Protein AF-A0A7X8UNY4-F1 (afdb_monomer_lite)

Structure (mmCIF, N/CA/C/O backbone):
data_AF-A0A7X8UNY4-F1
#
_entry.id   AF-A0A7X8UNY4-F1
#
loop_
_atom_site.group_PDB
_atom_site.id
_atom_site.type_symbol
_atom_site.label_atom_id
_atom_site.label_alt_id
_atom_site.label_comp_id
_atom_site.label_asym_id
_atom_site.label_entity_id
_atom_site.label_seq_id
_atom_site.pdbx_PDB_ins_code
_atom_site.Cartn_x
_atom_site.Cartn_y
_atom_site.Cartn_z
_atom_site.occupancy
_atom_site.B_iso_or_equiv
_atom_site.auth_seq_id
_atom_site.auth_comp_id
_atom_site.auth_asym_id
_atom_site.auth_atom_id
_atom_site.pdbx_PDB_model_num
ATOM 1 N N . MET A 1 1 ? -18.952 14.423 19.999 1.00 34.00 1 MET A N 1
ATOM 2 C CA . MET A 1 1 ? -18.372 15.347 19.002 1.00 34.00 1 MET A CA 1
ATOM 3 C C . MET A 1 1 ? -18.057 14.540 17.750 1.00 34.00 1 MET A C 1
ATOM 5 O O . MET A 1 1 ? -17.142 13.732 17.778 1.00 34.00 1 MET A O 1
ATOM 9 N N . LYS A 1 2 ? -18.900 14.642 16.714 1.00 35.03 2 LYS A N 1
ATOM 10 C CA . LYS A 1 2 ? -18.724 13.950 15.428 1.00 35.03 2 LYS A CA 1
ATOM 11 C C . LYS A 1 2 ? -18.014 14.910 14.476 1.00 35.03 2 LYS A C 1
ATOM 13 O O . LYS A 1 2 ? -18.602 15.923 14.111 1.00 35.03 2 LYS A O 1
ATOM 18 N N . ALA A 1 3 ? -16.780 14.604 14.092 1.00 35.72 3 ALA A N 1
ATOM 19 C CA . ALA A 1 3 ? -16.142 15.282 12.973 1.00 35.72 3 ALA A CA 1
ATOM 20 C C . ALA A 1 3 ? -16.663 14.644 11.681 1.00 35.72 3 ALA A C 1
ATOM 22 O O . ALA A 1 3 ? -16.265 13.547 11.295 1.00 35.72 3 ALA A O 1
ATOM 23 N N . ALA A 1 4 ? -17.638 15.316 11.078 1.00 43.38 4 ALA A N 1
ATOM 24 C CA . ALA A 1 4 ? -18.032 15.102 9.701 1.00 43.38 4 ALA A CA 1
ATOM 25 C C . ALA A 1 4 ? -16.934 15.677 8.797 1.00 43.38 4 ALA A C 1
ATOM 27 O O . ALA A 1 4 ? -16.680 16.878 8.845 1.00 43.38 4 ALA A O 1
ATOM 28 N N . THR A 1 5 ? -16.327 14.844 7.954 1.00 45.41 5 THR A N 1
ATOM 29 C CA . THR A 1 5 ? -15.489 15.314 6.846 1.00 45.41 5 THR A CA 1
ATOM 30 C C . THR A 1 5 ? -16.083 14.792 5.549 1.00 45.41 5 THR A C 1
ATOM 32 O O . THR A 1 5 ? -15.858 13.660 5.142 1.00 45.41 5 THR A O 1
ATOM 35 N N . VAL A 1 6 ? -16.947 15.644 5.001 1.00 50.53 6 VAL A N 1
ATOM 36 C CA . VAL A 1 6 ? -17.299 15.848 3.591 1.00 50.53 6 VAL A CA 1
ATOM 37 C C . VAL A 1 6 ? -16.745 14.803 2.612 1.00 50.53 6 VAL A C 1
ATOM 39 O O . VAL A 1 6 ? -15.632 14.905 2.105 1.00 50.53 6 VAL A O 1
ATOM 42 N N . ASP A 1 7 ? -17.621 13.861 2.271 1.00 46.41 7 ASP A N 1
ATOM 43 C CA . ASP A 1 7 ? -17.689 13.217 0.963 1.00 46.41 7 ASP A CA 1
ATOM 44 C C . ASP A 1 7 ? -18.103 14.279 -0.074 1.00 46.41 7 ASP A C 1
ATOM 46 O O . ASP A 1 7 ? -19.260 14.710 -0.108 1.00 46.41 7 ASP A O 1
ATOM 50 N N . ARG A 1 8 ? -17.151 14.795 -0.867 1.00 40.44 8 ARG A N 1
ATOM 51 C CA . ARG A 1 8 ? -17.467 15.564 -2.083 1.00 40.44 8 ARG A CA 1
ATOM 52 C C . ARG A 1 8 ? -16.294 15.632 -3.065 1.00 40.44 8 ARG A C 1
ATOM 54 O O . ARG A 1 8 ? -15.483 16.548 -3.020 1.00 40.44 8 ARG A O 1
ATOM 61 N N . GLY A 1 9 ? -16.315 14.717 -4.034 1.00 35.09 9 GLY A N 1
ATOM 62 C CA . GLY A 1 9 ? -15.806 14.974 -5.383 1.00 35.09 9 GLY A CA 1
ATOM 63 C C . GLY A 1 9 ? -14.532 14.235 -5.786 1.00 35.09 9 GLY A C 1
ATOM 64 O O . GLY A 1 9 ? -13.453 14.801 -5.735 1.00 35.09 9 GLY A O 1
ATOM 65 N N . SER A 1 10 ? -14.676 13.025 -6.334 1.00 41.47 10 SER A N 1
ATOM 66 C CA . SER A 1 10 ? -14.385 12.813 -7.762 1.00 41.47 10 SER A CA 1
ATOM 67 C C . SER A 1 10 ? -14.913 11.448 -8.215 1.00 41.47 10 SER A C 1
ATOM 69 O O . SER A 1 10 ? -14.268 10.411 -8.084 1.00 41.47 10 SER A O 1
ATOM 71 N N . LYS A 1 11 ? -16.134 11.451 -8.760 1.00 46.78 11 LYS A N 1
ATOM 72 C CA . LYS A 1 11 ? -16.543 10.462 -9.766 1.00 46.78 11 LYS A CA 1
ATOM 73 C C . LYS A 1 11 ? -15.589 10.623 -10.959 1.00 46.78 11 LYS A C 1
ATOM 75 O O . LYS A 1 11 ? -15.366 11.766 -11.355 1.00 46.78 11 LYS A O 1
ATOM 80 N N . ARG A 1 12 ? -15.188 9.498 -11.572 1.00 44.34 12 ARG A N 1
ATOM 81 C CA . ARG A 1 12 ? -14.216 9.295 -12.681 1.00 44.34 12 ARG A CA 1
ATOM 82 C C . ARG A 1 12 ? -12.860 8.882 -12.098 1.00 44.34 12 ARG A C 1
ATOM 84 O O . ARG A 1 12 ? -12.177 9.682 -11.486 1.00 44.34 12 ARG A O 1
ATOM 91 N N . GLU A 1 13 ? -12.455 7.624 -12.149 1.00 43.44 13 GLU A N 1
ATOM 92 C CA . GLU A 1 13 ? -12.389 6.775 -13.330 1.00 43.44 13 GLU A CA 1
ATOM 93 C C . GLU A 1 13 ? -12.349 5.316 -12.853 1.00 43.44 13 GLU A C 1
ATOM 95 O O . GLU A 1 13 ? -11.326 4.827 -12.385 1.00 43.44 13 GLU A O 1
ATOM 100 N N . THR A 1 14 ? -13.458 4.583 -12.980 1.00 46.00 14 THR A N 1
ATOM 101 C CA . THR A 1 14 ? -13.409 3.115 -13.088 1.00 46.00 14 THR A CA 1
ATOM 102 C C . THR A 1 14 ? -12.911 2.764 -14.487 1.00 46.00 14 THR A C 1
ATOM 104 O O . THR A 1 14 ? -13.597 2.121 -15.276 1.00 46.00 14 THR A O 1
ATOM 107 N N . GLY A 1 15 ? -11.730 3.266 -14.832 1.00 40.22 15 GLY A N 1
ATOM 108 C CA . GLY A 1 15 ? -10.962 2.779 -15.954 1.00 40.22 15 GLY A CA 1
ATOM 109 C C . GLY A 1 15 ? -10.289 1.524 -15.450 1.00 40.22 15 GLY A C 1
ATOM 110 O O . GLY A 1 15 ? -9.456 1.581 -14.547 1.00 40.22 15 GLY A O 1
ATOM 111 N N . ARG A 1 16 ? -10.681 0.379 -15.998 1.00 43.75 16 ARG A N 1
ATOM 112 C CA . ARG A 1 16 ? -9.884 -0.843 -15.958 1.00 43.75 16 ARG A CA 1
ATOM 113 C C . ARG A 1 16 ? -8.564 -0.535 -16.675 1.00 43.75 16 ARG A C 1
ATOM 115 O O . ARG A 1 16 ? -8.392 -0.844 -17.844 1.00 43.75 16 ARG A O 1
ATOM 122 N N . LEU A 1 17 ? -7.677 0.181 -15.997 1.00 42.72 17 LEU A N 1
ATOM 123 C CA . LEU A 1 17 ? -6.308 0.376 -16.414 1.00 42.72 17 LEU A CA 1
ATOM 124 C C . LEU A 1 17 ? -5.599 -0.872 -15.934 1.00 42.72 17 LEU A C 1
ATOM 126 O O . LEU A 1 17 ? -5.410 -1.054 -14.728 1.00 42.72 17 LEU A O 1
ATOM 130 N N . GLU A 1 18 ? -5.278 -1.731 -16.891 1.00 47.84 18 GLU A N 1
ATOM 131 C CA . GLU A 1 18 ? -4.339 -2.845 -16.802 1.00 47.84 18 GLU A CA 1
ATOM 132 C C . GLU A 1 18 ? -3.006 -2.299 -16.257 1.00 47.84 18 GLU A C 1
ATOM 134 O O . GLU A 1 18 ? -2.065 -2.009 -16.992 1.00 47.84 18 GLU A O 1
ATOM 139 N N . THR A 1 19 ? -2.952 -1.998 -14.959 1.00 52.41 19 THR A N 1
ATOM 140 C CA . THR A 1 19 ? -1.801 -1.334 -14.368 1.00 52.41 19 THR A CA 1
ATOM 141 C C . THR A 1 19 ? -0.884 -2.427 -13.870 1.00 52.41 19 THR A C 1
ATOM 143 O O . THR A 1 19 ? -1.199 -3.090 -12.888 1.00 52.41 19 THR A O 1
ATOM 146 N N . SER A 1 20 ? 0.276 -2.563 -14.508 1.00 66.50 20 SER A N 1
ATOM 147 C CA . SER A 1 20 ? 1.339 -3.497 -14.119 1.00 66.50 20 SER A CA 1
ATOM 148 C C . SER A 1 20 ? 1.812 -3.346 -12.661 1.00 66.50 20 SER A C 1
ATOM 150 O O . SER A 1 20 ? 2.572 -4.185 -12.190 1.00 66.50 20 SER A O 1
ATOM 152 N N . ASN A 1 21 ? 1.401 -2.292 -11.937 1.00 83.12 21 ASN A N 1
ATOM 153 C CA . ASN A 1 21 ? 1.780 -2.092 -10.544 1.00 83.12 21 ASN A CA 1
ATOM 154 C C . ASN A 1 21 ? 0.753 -2.723 -9.57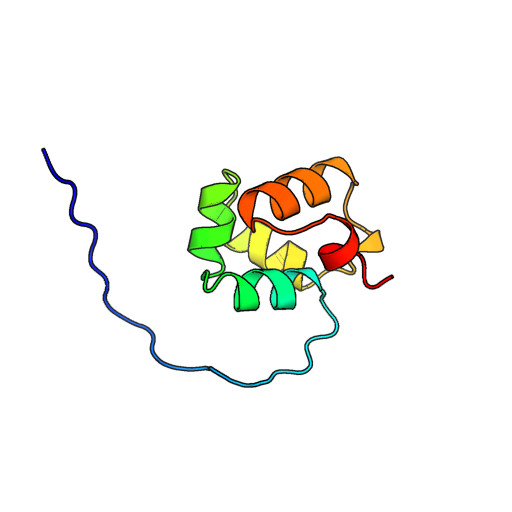4 1.00 83.12 21 ASN A C 1
ATOM 156 O O . ASN A 1 21 ? -0.346 -2.174 -9.402 1.00 83.12 21 ASN A O 1
ATOM 160 N N . PRO A 1 22 ? 1.117 -3.811 -8.871 1.00 88.12 22 PRO A N 1
ATOM 161 C CA . PRO A 1 22 ? 0.237 -4.498 -7.923 1.00 88.12 22 PRO A CA 1
ATOM 162 C C . PRO A 1 22 ? -0.223 -3.614 -6.748 1.00 88.12 22 PRO A C 1
ATOM 164 O O . PRO A 1 22 ? -1.333 -3.789 -6.246 1.00 88.12 22 PRO A O 1
ATOM 167 N N . ILE A 1 23 ? 0.551 -2.596 -6.350 1.00 89.75 23 ILE A N 1
ATOM 168 C CA . ILE A 1 23 ? 0.164 -1.656 -5.282 1.00 89.75 23 ILE A CA 1
ATOM 169 C C . ILE A 1 23 ? -1.032 -0.800 -5.711 1.00 89.75 23 ILE A C 1
ATOM 171 O O . ILE A 1 23 ? -1.967 -0.602 -4.930 1.00 89.75 23 ILE A O 1
ATOM 175 N N . ARG A 1 24 ? -1.045 -0.322 -6.965 1.00 90.50 24 ARG A N 1
ATOM 176 C CA . ARG A 1 24 ? -2.183 0.446 -7.490 1.00 90.50 24 ARG A CA 1
ATOM 177 C C . ARG A 1 24 ? -3.434 -0.428 -7.553 1.00 90.50 24 ARG A C 1
ATOM 179 O O . ARG A 1 24 ? -4.507 0.026 -7.157 1.00 90.50 24 ARG A O 1
ATOM 186 N N . ALA A 1 25 ? -3.291 -1.665 -8.027 1.00 88.94 25 ALA A N 1
ATOM 187 C CA . ALA A 1 25 ? -4.397 -2.613 -8.115 1.00 88.94 25 ALA A CA 1
ATOM 188 C C . ALA A 1 25 ? -4.986 -2.926 -6.729 1.00 88.94 25 ALA A C 1
ATOM 190 O O . ALA A 1 25 ? -6.201 -2.846 -6.543 1.00 88.94 25 ALA A O 1
ATOM 191 N N . ALA A 1 26 ? -4.134 -3.196 -5.735 1.00 91.69 26 ALA A N 1
ATOM 192 C CA . ALA A 1 26 ? -4.560 -3.439 -4.360 1.00 91.69 26 ALA A CA 1
ATOM 193 C C . ALA A 1 26 ? -5.285 -2.227 -3.755 1.00 91.69 26 ALA A C 1
ATOM 195 O O . ALA A 1 26 ? -6.349 -2.385 -3.158 1.00 91.69 26 ALA A O 1
ATOM 196 N N . ARG A 1 27 ? -4.774 -1.006 -3.971 1.00 93.38 27 ARG A N 1
ATOM 197 C CA . ARG A 1 27 ? -5.448 0.218 -3.517 1.00 93.38 27 ARG A CA 1
ATOM 198 C C . ARG A 1 27 ? -6.819 0.392 -4.170 1.00 93.38 27 ARG A C 1
ATOM 200 O O . ARG A 1 27 ? -7.785 0.709 -3.480 1.00 93.38 27 ARG A O 1
ATOM 207 N N . ALA A 1 28 ? -6.907 0.198 -5.486 1.00 90.31 28 ALA A N 1
ATOM 208 C CA . ALA A 1 28 ? -8.166 0.312 -6.217 1.00 90.31 28 ALA A CA 1
ATOM 209 C C . ALA A 1 28 ? -9.197 -0.712 -5.716 1.00 90.31 28 ALA A C 1
ATOM 211 O O . ALA A 1 28 ? -10.358 -0.363 -5.518 1.00 90.31 28 ALA A O 1
ATOM 212 N N . LYS A 1 29 ? -8.761 -1.944 -5.423 1.00 89.19 29 LYS A N 1
ATOM 213 C CA . LYS A 1 29 ? -9.600 -2.988 -4.816 1.00 89.19 29 LYS A CA 1
ATOM 214 C C . LYS A 1 29 ? -10.083 -2.618 -3.409 1.00 89.19 29 LYS A C 1
ATOM 216 O O . LYS A 1 29 ? -11.204 -2.961 -3.052 1.00 89.19 29 LYS A O 1
ATOM 221 N N . ALA A 1 30 ? -9.266 -1.900 -2.639 1.00 89.69 30 ALA A N 1
ATOM 222 C CA . ALA A 1 30 ? -9.642 -1.362 -1.332 1.00 89.69 30 ALA A CA 1
ATOM 223 C C . ALA A 1 30 ? -10.554 -0.117 -1.415 1.00 89.69 30 ALA A C 1
ATOM 225 O O . ALA A 1 30 ? -11.009 0.370 -0.385 1.00 89.69 30 ALA A O 1
ATOM 226 N N . GLY A 1 31 ? -10.820 0.419 -2.615 1.00 91.75 31 GLY A N 1
ATOM 227 C CA . GLY A 1 31 ? -11.674 1.596 -2.804 1.00 91.75 31 GLY A CA 1
ATOM 228 C C . GLY A 1 31 ? -11.066 2.908 -2.299 1.00 91.75 31 GLY A C 1
ATOM 229 O O . GLY A 1 31 ? -11.796 3.871 -2.084 1.00 91.75 31 GLY A O 1
ATOM 230 N N . LEU A 1 32 ? -9.744 2.960 -2.100 1.00 91.69 32 LEU A N 1
ATOM 231 C CA . LEU A 1 32 ? -9.060 4.119 -1.520 1.00 91.69 32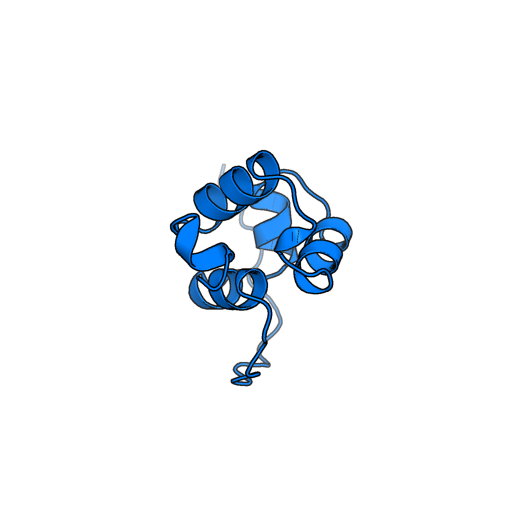 LEU A CA 1
ATOM 232 C C . LEU A 1 32 ? -8.491 5.048 -2.597 1.00 91.69 32 LEU A C 1
ATOM 234 O O . LEU A 1 32 ? -7.921 4.600 -3.598 1.00 91.69 32 LEU A O 1
ATOM 238 N N . THR A 1 33 ? -8.544 6.358 -2.362 1.00 92.56 33 THR A N 1
ATOM 239 C CA . THR A 1 33 ? -7.724 7.326 -3.105 1.00 92.56 33 THR A CA 1
ATOM 240 C C . THR A 1 33 ? -6.253 7.222 -2.681 1.00 92.56 33 THR A C 1
ATOM 242 O O . THR A 1 33 ? -5.928 6.652 -1.638 1.00 92.56 33 THR A O 1
ATOM 245 N N . GLN A 1 34 ? -5.329 7.770 -3.481 1.00 92.81 34 GLN A N 1
ATOM 246 C CA . GLN A 1 34 ? -3.910 7.822 -3.093 1.00 92.81 34 GLN A CA 1
ATOM 247 C C . GLN A 1 34 ? -3.703 8.589 -1.783 1.00 92.81 34 GLN A C 1
ATOM 249 O O . GLN A 1 34 ? -2.849 8.219 -0.986 1.00 92.81 34 GLN A O 1
ATOM 254 N N . GLU A 1 35 ? -4.487 9.643 -1.554 1.00 92.44 35 GLU A N 1
ATOM 255 C CA . GLU A 1 35 ? -4.422 10.433 -0.327 1.00 92.44 35 GLU A CA 1
ATOM 256 C C . GLU A 1 35 ? -4.889 9.623 0.887 1.00 92.44 35 GLU A C 1
ATOM 258 O O . GLU A 1 35 ? -4.164 9.543 1.875 1.00 92.44 35 GLU A O 1
ATOM 263 N N . GLN A 1 36 ? -6.041 8.952 0.794 1.00 92.81 36 GLN A N 1
ATOM 264 C CA . GLN A 1 36 ? -6.558 8.102 1.873 1.00 92.81 36 GLN A CA 1
ATOM 265 C C . GLN A 1 36 ? -5.586 6.967 2.213 1.00 92.81 36 GLN A C 1
ATOM 267 O O . GLN A 1 36 ? -5.305 6.697 3.382 1.00 92.81 36 GLN A O 1
ATOM 272 N N . ALA A 1 37 ? -5.020 6.331 1.187 1.00 92.69 37 ALA A N 1
ATOM 273 C CA . ALA A 1 37 ? -4.045 5.271 1.374 1.00 92.69 37 ALA A CA 1
ATOM 274 C C . ALA A 1 37 ? -2.740 5.805 1.995 1.00 92.69 37 ALA A C 1
ATOM 276 O O . ALA A 1 37 ? -2.210 5.199 2.923 1.00 92.69 37 ALA A O 1
ATOM 277 N N . ALA A 1 38 ? -2.264 6.982 1.582 1.00 93.69 38 ALA A N 1
ATOM 278 C CA . ALA A 1 38 ? -1.109 7.629 2.199 1.00 93.69 38 ALA A CA 1
ATOM 279 C C . ALA A 1 38 ? -1.352 7.974 3.678 1.00 93.69 38 ALA A C 1
ATOM 281 O O . ALA A 1 38 ? -0.519 7.653 4.527 1.00 93.69 38 ALA A O 1
ATOM 282 N N . GLN A 1 39 ? -2.511 8.551 4.000 1.00 94.38 39 GLN A N 1
ATOM 283 C CA . GLN A 1 39 ? -2.895 8.894 5.371 1.00 94.38 39 GLN A CA 1
ATOM 284 C C . GLN A 1 39 ? -2.938 7.657 6.276 1.00 94.38 39 GLN A C 1
ATOM 286 O O . GLN A 1 39 ? -2.438 7.709 7.398 1.00 94.38 39 GLN A O 1
ATOM 291 N N . SER A 1 40 ? -3.435 6.523 5.771 1.00 92.75 40 SER A N 1
ATOM 292 C CA . SER A 1 40 ? -3.520 5.270 6.537 1.00 92.75 40 SER A CA 1
ATOM 293 C C . SER A 1 40 ? -2.162 4.698 6.980 1.00 92.75 40 SER A C 1
ATOM 295 O O . SER A 1 40 ? -2.094 3.957 7.957 1.00 92.75 40 SER A O 1
ATOM 297 N N . VAL A 1 41 ? -1.069 5.075 6.304 1.00 92.12 41 VAL A N 1
ATOM 298 C CA . VAL A 1 41 ? 0.310 4.675 6.648 1.00 92.12 41 VAL A CA 1
ATOM 299 C C . VAL A 1 41 ? 1.166 5.835 7.168 1.00 92.12 41 VAL A C 1
ATOM 301 O O . VAL A 1 41 ? 2.370 5.663 7.371 1.00 92.12 41 VAL A O 1
ATOM 304 N N . GLY A 1 42 ? 0.568 7.012 7.385 1.00 93.25 42 GLY A N 1
ATOM 305 C CA . GLY A 1 42 ? 1.270 8.211 7.849 1.00 93.25 42 GLY A CA 1
ATOM 306 C C . GLY A 1 42 ? 2.248 8.793 6.822 1.00 93.25 42 GLY A C 1
ATOM 307 O O . GLY A 1 42 ? 3.294 9.321 7.197 1.00 93.25 42 GLY A O 1
ATOM 308 N N . TRP A 1 43 ? 1.953 8.663 5.527 1.00 94.44 43 TRP A N 1
ATOM 309 C CA . TRP A 1 43 ? 2.763 9.197 4.427 1.00 94.44 43 TRP A CA 1
ATOM 310 C C . TRP A 1 43 ? 2.055 10.326 3.681 1.00 94.44 43 TRP A C 1
ATOM 312 O O . TRP A 1 43 ? 0.851 10.536 3.802 1.00 94.44 43 TRP A O 1
ATOM 322 N N . THR A 1 44 ? 2.823 11.050 2.868 1.00 94.12 44 THR A N 1
ATOM 323 C CA . THR A 1 44 ? 2.279 12.059 1.957 1.00 94.12 44 THR A CA 1
ATOM 324 C C . THR A 1 44 ? 1.690 11.404 0.708 1.00 94.12 44 THR A C 1
ATOM 326 O O . THR A 1 44 ? 2.163 10.356 0.254 1.00 94.12 44 THR A O 1
ATOM 329 N N . GLN A 1 45 ? 0.700 12.053 0.088 1.00 92.44 45 GLN A N 1
ATOM 330 C CA . GLN A 1 45 ? 0.156 11.613 -1.202 1.00 92.44 45 GLN A CA 1
ATOM 331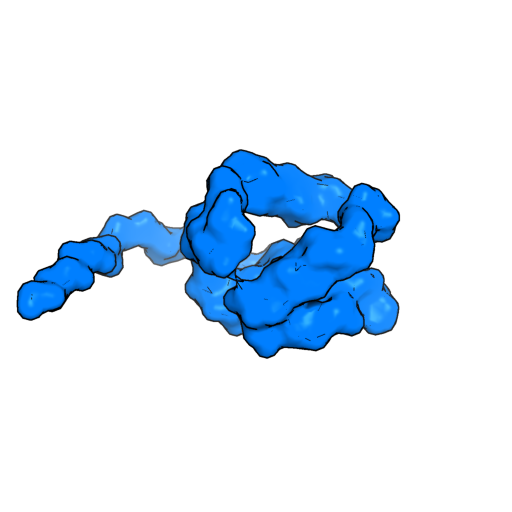 C C . GLN A 1 45 ? 1.261 11.495 -2.271 1.00 92.44 45 GLN A C 1
ATOM 333 O O . GLN A 1 45 ? 1.264 10.548 -3.054 1.00 92.44 45 GLN A O 1
ATOM 338 N N . ALA A 1 46 ? 2.243 12.407 -2.278 1.00 89.56 46 ALA A N 1
ATOM 339 C CA . ALA A 1 46 ? 3.382 12.360 -3.196 1.00 89.56 46 ALA A CA 1
ATOM 340 C C . ALA A 1 46 ? 4.252 11.107 -2.991 1.00 89.56 46 ALA A C 1
ATOM 342 O O . ALA A 1 46 ? 4.617 10.446 -3.966 1.00 89.56 46 ALA A O 1
ATOM 343 N N . ALA A 1 47 ? 4.526 10.732 -1.735 1.00 90.25 47 ALA A N 1
ATOM 344 C CA . ALA A 1 47 ? 5.242 9.499 -1.417 1.00 90.25 47 ALA A CA 1
ATOM 345 C C . ALA A 1 47 ? 4.460 8.258 -1.876 1.00 90.25 47 ALA A C 1
ATOM 347 O O . ALA A 1 47 ? 5.062 7.309 -2.378 1.00 90.25 47 ALA A O 1
ATOM 348 N N . TRP A 1 48 ? 3.128 8.275 -1.774 1.00 92.44 48 TRP A N 1
ATOM 349 C CA . TRP A 1 48 ? 2.285 7.202 -2.303 1.00 92.44 48 TRP A CA 1
ATOM 350 C C . TRP A 1 48 ? 2.309 7.132 -3.833 1.00 92.44 48 TRP A C 1
ATOM 352 O O . TRP A 1 48 ? 2.498 6.065 -4.414 1.00 92.44 48 TRP A O 1
ATOM 362 N N . ALA A 1 49 ? 2.185 8.274 -4.508 1.00 90.38 49 ALA A N 1
ATOM 363 C CA . ALA A 1 49 ? 2.250 8.342 -5.963 1.00 90.38 49 ALA A CA 1
ATOM 364 C C . ALA A 1 49 ? 3.610 7.877 -6.512 1.00 90.38 49 ALA A C 1
ATOM 366 O O . ALA A 1 49 ? 3.670 7.381 -7.637 1.00 90.38 49 ALA A O 1
ATOM 367 N N . GLN A 1 50 ? 4.692 8.025 -5.742 1.00 87.94 50 GLN A N 1
ATOM 368 C CA . GLN A 1 50 ? 6.000 7.464 -6.078 1.00 87.94 50 GLN A CA 1
ATOM 369 C C . GLN A 1 50 ? 6.004 5.930 -5.974 1.00 87.94 50 GLN A C 1
ATOM 371 O O . GLN A 1 50 ? 6.539 5.270 -6.862 1.00 87.94 50 GLN A O 1
ATOM 376 N N . LEU A 1 51 ? 5.369 5.347 -4.947 1.00 87.50 51 LEU A N 1
ATOM 377 C CA . LEU A 1 51 ? 5.252 3.885 -4.809 1.00 87.50 51 LEU A CA 1
ATOM 378 C C . LEU A 1 51 ? 4.569 3.250 -6.021 1.00 87.50 51 LEU A C 1
ATOM 380 O O . LEU A 1 51 ? 5.015 2.210 -6.491 1.00 87.50 51 LEU A O 1
ATOM 384 N N . GLU A 1 52 ? 3.520 3.893 -6.537 1.00 88.31 52 GLU A N 1
ATOM 385 C CA . GLU A 1 52 ? 2.779 3.405 -7.707 1.00 88.31 52 GLU A CA 1
ATOM 386 C C . GLU A 1 52 ? 3.524 3.584 -9.038 1.00 88.31 52 GLU A C 1
ATOM 388 O O . GLU A 1 52 ? 3.136 2.984 -10.040 1.00 88.31 52 GLU A O 1
ATOM 393 N N . ARG A 1 53 ? 4.571 4.415 -9.070 1.00 85.25 53 ARG A N 1
ATOM 394 C CA . ARG A 1 53 ? 5.405 4.650 -10.260 1.00 85.25 53 ARG A CA 1
ATOM 395 C C . ARG A 1 53 ? 6.656 3.779 -10.300 1.00 85.25 53 ARG A C 1
ATOM 397 O O . ARG A 1 53 ? 7.181 3.543 -11.379 1.00 85.25 53 ARG A O 1
ATOM 404 N N . MET A 1 54 ? 7.150 3.351 -9.143 1.00 79.19 54 MET A N 1
ATOM 405 C CA . MET A 1 54 ? 8.342 2.514 -9.035 1.00 79.19 54 MET A CA 1
ATOM 406 C C . MET A 1 54 ? 7.983 1.03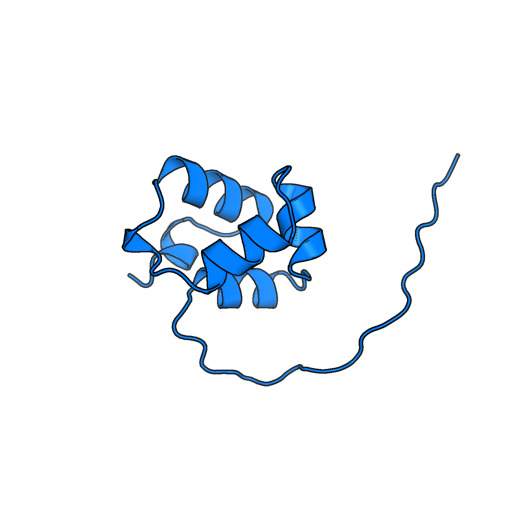0 -9.126 1.00 79.19 54 MET A C 1
ATOM 408 O O . MET A 1 54 ? 6.951 0.616 -8.595 1.00 79.19 54 MET A O 1
ATOM 412 N N . ASP A 1 55 ? 8.878 0.234 -9.714 1.00 73.12 55 ASP A N 1
ATOM 413 C CA . ASP A 1 55 ? 8.838 -1.225 -9.592 1.00 73.12 55 ASP A CA 1
ATOM 414 C C . ASP A 1 55 ? 8.788 -1.651 -8.127 1.00 73.12 55 ASP A C 1
ATOM 416 O O . ASP A 1 55 ? 9.524 -1.124 -7.282 1.00 73.12 55 ASP A O 1
ATOM 420 N N . VAL A 1 56 ? 7.931 -2.632 -7.837 1.00 67.75 56 VAL A N 1
ATOM 421 C CA . VAL A 1 56 ? 7.730 -3.134 -6.475 1.00 67.75 56 VAL A CA 1
ATOM 422 C C . VAL A 1 56 ? 9.030 -3.676 -5.871 1.00 67.75 56 VAL A C 1
ATOM 424 O O . VAL A 1 56 ? 9.292 -3.448 -4.690 1.00 67.75 56 VAL A O 1
ATOM 427 N N . ASP A 1 57 ? 9.888 -4.293 -6.687 1.00 68.19 57 ASP A N 1
ATOM 428 C CA . ASP A 1 57 ? 11.171 -4.869 -6.270 1.00 68.19 57 ASP A CA 1
ATOM 429 C C . ASP A 1 57 ? 12.168 -3.834 -5.724 1.00 68.19 57 ASP A C 1
ATOM 431 O O . ASP A 1 57 ? 13.140 -4.196 -5.063 1.00 68.19 57 ASP A O 1
ATOM 435 N N . ARG A 1 58 ? 11.932 -2.533 -5.946 1.00 70.94 58 ARG A N 1
ATOM 436 C CA . ARG A 1 58 ? 12.759 -1.456 -5.376 1.00 70.94 58 ARG A CA 1
ATOM 437 C C . ARG A 1 58 ? 12.304 -1.009 -3.983 1.00 70.94 58 ARG A C 1
ATOM 439 O O . ARG A 1 58 ? 12.984 -0.188 -3.366 1.00 70.94 58 ARG A O 1
ATOM 446 N N . HIS A 1 59 ? 11.183 -1.518 -3.466 1.00 78.19 59 HIS A N 1
ATOM 447 C CA . HIS A 1 59 ? 10.696 -1.187 -2.124 1.00 78.19 59 HIS A CA 1
ATOM 448 C C . HIS A 1 59 ? 11.192 -2.186 -1.085 1.00 78.19 59 HIS A C 1
ATOM 450 O O . HIS A 1 59 ? 11.170 -3.398 -1.281 1.00 78.19 59 HIS A O 1
ATOM 456 N N . SER A 1 60 ? 11.570 -1.686 0.091 1.00 85.19 60 SER A N 1
ATOM 457 C CA . SER A 1 60 ? 11.910 -2.568 1.206 1.00 85.19 60 SER A CA 1
ATOM 458 C C . SER A 1 60 ? 10.689 -3.364 1.686 1.00 85.19 60 SER A C 1
ATOM 460 O O . SER A 1 60 ? 9.569 -2.847 1.761 1.00 85.19 60 SER A O 1
ATOM 462 N N . LEU A 1 61 ? 10.913 -4.612 2.115 1.00 84.69 61 LEU A N 1
ATOM 463 C CA . LEU A 1 61 ? 9.857 -5.482 2.654 1.00 84.69 61 LEU A CA 1
ATOM 464 C C . LEU A 1 61 ? 9.097 -4.846 3.830 1.00 84.69 61 LEU A C 1
ATOM 466 O O . LEU A 1 61 ? 7.910 -5.104 4.020 1.00 84.69 61 LEU A O 1
ATOM 470 N N . GLY A 1 62 ? 9.764 -4.008 4.630 1.00 87.81 62 GLY A N 1
ATOM 471 C CA . GLY A 1 62 ? 9.128 -3.273 5.725 1.00 87.81 62 GLY A CA 1
ATOM 472 C C . GLY A 1 62 ? 8.081 -2.263 5.239 1.00 87.81 62 GLY A C 1
ATOM 473 O O . GLY A 1 62 ? 7.021 -2.143 5.851 1.00 87.81 62 GLY A O 1
ATOM 474 N N . ARG A 1 63 ? 8.336 -1.574 4.117 1.00 89.06 63 ARG A N 1
ATOM 475 C CA . ARG A 1 63 ? 7.365 -0.658 3.495 1.00 89.06 63 ARG A CA 1
ATOM 476 C C . ARG A 1 63 ? 6.181 -1.426 2.923 1.00 89.06 63 ARG A C 1
ATOM 478 O O . ARG A 1 63 ? 5.044 -1.054 3.194 1.00 89.06 63 ARG A O 1
ATOM 485 N N . LEU A 1 64 ? 6.443 -2.520 2.209 1.00 90.56 64 LEU A N 1
ATOM 486 C CA . LEU A 1 64 ? 5.389 -3.348 1.620 1.00 90.56 64 LEU A CA 1
ATOM 487 C C . LEU A 1 64 ? 4.468 -3.960 2.684 1.00 90.56 64 LEU A C 1
ATOM 489 O O . LEU A 1 64 ? 3.256 -3.965 2.503 1.00 90.56 64 LEU A O 1
ATOM 493 N N . ARG A 1 65 ? 5.002 -4.389 3.836 1.00 91.50 65 ARG A N 1
ATOM 494 C CA . ARG A 1 65 ? 4.174 -4.870 4.958 1.00 91.50 65 ARG A CA 1
ATOM 495 C C . ARG A 1 65 ? 3.242 -3.797 5.519 1.00 91.50 65 ARG A C 1
ATOM 497 O O . ARG A 1 65 ? 2.080 -4.095 5.773 1.00 91.50 65 ARG A O 1
ATOM 504 N N . LYS A 1 66 ? 3.728 -2.562 5.696 1.00 92.44 66 LYS A N 1
ATOM 505 C CA . LYS A 1 66 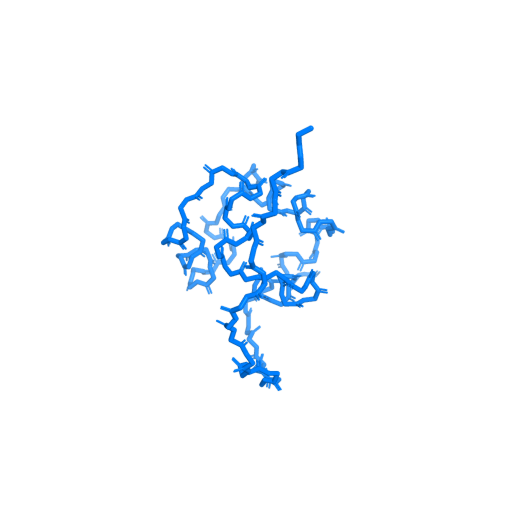? 2.889 -1.441 6.161 1.00 92.44 66 LYS A CA 1
ATOM 506 C C . LYS A 1 66 ? 1.754 -1.151 5.181 1.00 92.44 66 LYS A C 1
ATOM 508 O O . LYS A 1 66 ? 0.619 -0.976 5.604 1.00 92.44 66 LYS A O 1
ATOM 513 N N . ILE A 1 67 ? 2.063 -1.157 3.885 1.00 92.88 67 ILE A N 1
ATOM 514 C CA . ILE A 1 67 ? 1.076 -0.966 2.817 1.00 92.88 67 ILE A CA 1
ATOM 515 C C . ILE A 1 67 ? 0.045 -2.099 2.833 1.00 92.88 67 ILE A C 1
ATOM 517 O O . ILE A 1 67 ? -1.146 -1.824 2.837 1.00 92.88 67 ILE A O 1
ATOM 521 N N . ALA A 1 68 ? 0.482 -3.359 2.898 1.00 93.12 68 ALA A N 1
ATOM 522 C CA . ALA A 1 68 ? -0.415 -4.515 2.912 1.00 93.12 68 ALA A CA 1
ATOM 523 C C . ALA A 1 68 ? -1.392 -4.467 4.098 1.00 93.12 68 ALA A C 1
ATOM 525 O O . ALA A 1 68 ? -2.595 -4.630 3.916 1.00 93.12 68 ALA A O 1
ATOM 526 N N . ALA A 1 69 ? -0.885 -4.151 5.295 1.00 92.62 69 ALA A N 1
ATOM 527 C CA . ALA A 1 69 ? -1.709 -3.989 6.489 1.00 92.62 69 ALA A CA 1
ATOM 528 C C . ALA A 1 69 ? -2.737 -2.856 6.337 1.00 92.62 69 ALA A C 1
ATOM 530 O O . ALA A 1 69 ? -3.902 -3.035 6.681 1.00 92.62 69 ALA A O 1
ATOM 531 N N . ALA A 1 70 ? -2.325 -1.716 5.782 1.00 91.50 70 ALA A N 1
ATOM 532 C CA . ALA A 1 70 ? -3.202 -0.569 5.578 1.00 91.50 70 ALA A CA 1
ATOM 533 C C . ALA A 1 70 ? -4.265 -0.788 4.491 1.00 91.50 70 ALA A C 1
ATOM 535 O O . ALA A 1 70 ? -5.376 -0.276 4.596 1.00 91.50 70 ALA A O 1
ATOM 536 N N . LEU A 1 71 ? -3.937 -1.569 3.462 1.00 92.25 71 LEU A N 1
ATOM 537 C CA . LEU A 1 71 ? -4.862 -1.941 2.392 1.00 92.25 71 LEU A CA 1
ATOM 538 C C . LEU A 1 71 ? -5.714 -3.174 2.735 1.00 92.25 71 LEU A C 1
ATOM 540 O O . LEU A 1 71 ? -6.580 -3.546 1.945 1.00 92.25 71 LEU A O 1
ATOM 544 N N . GLY A 1 72 ? -5.467 -3.827 3.876 1.00 91.62 72 GLY A N 1
ATOM 545 C CA . GLY A 1 72 ? -6.158 -5.058 4.265 1.00 91.62 72 GLY A CA 1
ATOM 546 C C . GLY A 1 72 ? -5.898 -6.231 3.313 1.00 91.62 72 GLY A C 1
ATOM 547 O O . GLY A 1 72 ? -6.768 -7.082 3.135 1.00 91.62 72 GLY A O 1
ATOM 548 N N . CYS A 1 73 ? -4.728 -6.273 2.672 1.00 90.69 73 CYS A N 1
ATOM 549 C CA . CYS A 1 73 ? -4.341 -7.325 1.733 1.00 90.69 73 CYS A CA 1
ATOM 550 C C . CYS A 1 73 ? -3.095 -8.085 2.206 1.00 90.69 73 CYS A C 1
ATOM 552 O O . CYS A 1 73 ? -2.450 -7.735 3.198 1.00 90.69 73 CYS A O 1
ATOM 554 N N . ARG A 1 74 ? -2.752 -9.169 1.508 1.00 91.06 74 ARG A N 1
ATOM 555 C CA . ARG A 1 74 ? -1.537 -9.938 1.788 1.00 91.06 74 ARG A CA 1
ATOM 556 C C . ARG A 1 74 ? -0.352 -9.313 1.070 1.00 91.06 74 ARG A C 1
ATOM 558 O O . ARG A 1 74 ? -0.485 -8.727 0.003 1.00 91.06 74 ARG A O 1
ATOM 565 N N . LEU A 1 75 ? 0.841 -9.524 1.621 1.00 89.38 75 LEU A N 1
ATOM 566 C CA . LEU A 1 75 ? 2.085 -9.076 0.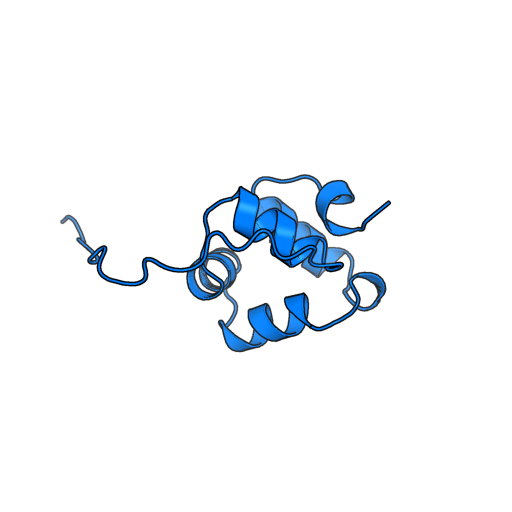992 1.00 89.38 75 LEU A CA 1
ATOM 567 C C . LEU A 1 75 ? 2.253 -9.640 -0.431 1.00 89.38 75 LEU A C 1
ATOM 569 O O . LEU A 1 75 ? 2.724 -8.924 -1.306 1.00 89.38 75 LEU A O 1
ATOM 573 N N . THR A 1 76 ? 1.817 -10.882 -0.666 1.00 87.75 76 THR A N 1
ATOM 574 C CA . THR A 1 76 ? 1.822 -11.531 -1.990 1.00 87.75 76 THR A CA 1
ATOM 575 C C . THR A 1 76 ? 1.015 -10.754 -3.026 1.00 87.75 76 THR A C 1
ATOM 577 O O . THR A 1 76 ? 1.423 -10.660 -4.179 1.00 87.75 76 THR A O 1
ATOM 580 N N . ASP A 1 77 ? -0.081 -10.117 -2.601 1.00 86.38 77 ASP A N 1
ATOM 581 C CA . ASP A 1 77 ? -0.947 -9.326 -3.478 1.00 86.38 77 ASP A CA 1
ATOM 582 C C . ASP A 1 77 ? -0.243 -8.039 -3.962 1.00 86.38 77 ASP A C 1
ATOM 584 O O . ASP A 1 77 ? -0.693 -7.412 -4.917 1.00 86.38 77 ASP A O 1
ATOM 588 N N . LEU A 1 78 ? 0.864 -7.643 -3.315 1.00 86.88 78 LEU A N 1
ATOM 589 C CA . LEU A 1 78 ? 1.669 -6.472 -3.668 1.00 86.88 78 LEU A CA 1
ATOM 590 C C . LEU A 1 78 ? 2.925 -6.807 -4.471 1.00 86.88 78 LEU A C 1
ATOM 592 O O . LEU A 1 78 ? 3.564 -5.880 -4.945 1.00 86.88 78 LEU A O 1
ATOM 596 N N . THR A 1 79 ? 3.315 -8.076 -4.604 1.00 81.44 79 THR A N 1
ATOM 597 C CA . THR A 1 79 ? 4.614 -8.463 -5.188 1.00 81.44 79 THR A CA 1
ATOM 598 C C . THR A 1 79 ? 4.526 -9.069 -6.584 1.00 81.44 79 THR A C 1
ATOM 600 O O . THR A 1 79 ? 5.562 -9.398 -7.146 1.00 81.44 79 THR A O 1
ATOM 603 N N . GLY A 1 80 ? 3.323 -9.214 -7.152 1.00 66.38 80 GLY A N 1
ATOM 604 C CA . GLY A 1 80 ? 3.136 -9.709 -8.524 1.00 66.38 80 GLY A CA 1
ATOM 605 C C . GLY A 1 80 ? 3.674 -11.125 -8.780 1.00 66.38 80 GLY A C 1
ATOM 606 O O . GLY A 1 80 ? 3.927 -11.467 -9.931 1.00 66.38 80 GLY A O 1
ATOM 607 N N . LYS A 1 81 ? 3.876 -11.917 -7.719 1.00 57.31 81 LYS A N 1
ATOM 608 C CA . LYS A 1 81 ? 4.323 -13.315 -7.760 1.00 57.31 81 LYS A CA 1
ATOM 609 C C . LYS A 1 81 ? 3.183 -14.248 -7.399 1.00 57.31 81 LYS A C 1
ATOM 611 O O . LYS A 1 81 ? 2.395 -13.861 -6.505 1.00 57.31 81 LYS A O 1
#

Sequence (81 aa):
MKAATVDRGSKRETGRLETSNPIRAARAKAGLTQEQAAQSVGWTQAAWAQLERMDVDRHSLGRLRKIAAALGCRLTDLTGK

pLDDT: mean 76.93, std 20.28, range [34.0, 94.44]

Foldseek 3Di:
DDDDDDDDDDDDDPPPPPQPFLLVVLCVVLVDDLQRLQVLLVHHSVVSVVSSVDQLVPDDPVVLVSSCVSSVHDSCSRNVD

Secondary structure (DSSP, 8-state):
-------------------S-HHHHHHHHTT--HHHHHHHTT--HHHHHHHTTS-GGGS-HHHHHHHHHHHT--GGGGTT-

Radius of gyration: 13.34 Å; chains: 1; bounding box: 32×29×36 Å